Protein AF-A0A3B8UUF8-F1 (afdb_monomer_lite)

Structure (mmCIF, N/CA/C/O backbone):
data_AF-A0A3B8UUF8-F1
#
_entry.id   AF-A0A3B8UUF8-F1
#
loop_
_atom_site.group_PDB
_atom_site.id
_atom_site.type_symbol
_atom_site.label_atom_id
_atom_site.label_alt_id
_atom_site.label_comp_id
_atom_site.label_asym_id
_atom_site.label_entity_id
_atom_site.label_seq_id
_atom_site.pdbx_PDB_ins_code
_atom_site.Cartn_x
_atom_site.Cartn_y
_atom_site.Cartn_z
_atom_site.occupancy
_atom_site.B_iso_or_equiv
_atom_site.auth_seq_id
_atom_site.auth_comp_id
_atom_site.auth_asym_id
_atom_site.auth_atom_id
_atom_site.pdbx_PDB_model_num
ATOM 1 N N . GLU A 1 1 ? -8.834 -6.362 -7.317 1.00 80.19 1 GLU A N 1
ATOM 2 C CA . GLU A 1 1 ? -9.414 -5.003 -7.341 1.00 80.19 1 GLU A CA 1
ATOM 3 C C . GLU A 1 1 ? -9.045 -4.181 -6.105 1.00 80.19 1 GLU A C 1
ATOM 5 O O . GLU A 1 1 ? -8.351 -3.187 -6.255 1.00 80.19 1 GLU A O 1
ATOM 10 N N . ARG A 1 2 ? -9.360 -4.638 -4.883 1.00 90.12 2 ARG A N 1
ATOM 11 C CA . ARG A 1 2 ? -9.038 -3.909 -3.636 1.00 90.12 2 ARG A CA 1
ATOM 12 C C . ARG A 1 2 ? -7.552 -3.560 -3.437 1.00 90.12 2 ARG A C 1
ATOM 14 O O . ARG A 1 2 ? -7.249 -2.452 -3.019 1.00 90.12 2 ARG A O 1
ATOM 21 N N . GLU A 1 3 ? -6.624 -4.467 -3.764 1.00 93.44 3 GLU A N 1
ATOM 22 C CA . GLU A 1 3 ? -5.174 -4.183 -3.692 1.00 93.44 3 GLU A CA 1
ATOM 23 C C . GLU A 1 3 ? -4.753 -3.052 -4.649 1.00 93.44 3 GLU A C 1
ATOM 25 O O . GLU A 1 3 ? -3.900 -2.250 -4.290 1.00 93.44 3 GLU A O 1
ATOM 30 N N . ARG A 1 4 ? -5.378 -2.951 -5.832 1.00 92.50 4 ARG A N 1
ATOM 31 C CA . ARG A 1 4 ? -5.085 -1.898 -6.816 1.00 92.50 4 ARG A CA 1
ATOM 32 C C . ARG A 1 4 ? -5.522 -0.530 -6.300 1.00 92.50 4 ARG A C 1
ATOM 34 O O . ARG A 1 4 ? -4.718 0.383 -6.315 1.00 92.50 4 ARG A O 1
ATOM 41 N N . ILE A 1 5 ? -6.731 -0.437 -5.743 1.00 93.38 5 ILE A N 1
ATOM 42 C CA . ILE A 1 5 ? -7.245 0.799 -5.127 1.00 93.38 5 ILE A CA 1
ATOM 43 C C . ILE A 1 5 ? -6.320 1.273 -3.999 1.00 93.38 5 ILE A C 1
ATOM 45 O O . ILE A 1 5 ? -6.024 2.457 -3.900 1.00 93.38 5 ILE A O 1
ATOM 49 N N . ILE A 1 6 ? -5.829 0.352 -3.162 1.00 94.94 6 ILE A N 1
ATOM 50 C CA . ILE A 1 6 ? -4.885 0.692 -2.087 1.00 94.94 6 ILE A CA 1
ATOM 51 C C . ILE A 1 6 ? -3.595 1.286 -2.657 1.00 94.94 6 ILE A C 1
ATOM 53 O O . ILE A 1 6 ? -3.109 2.276 -2.125 1.00 94.94 6 ILE A O 1
ATOM 57 N N . VAL A 1 7 ? -3.038 0.693 -3.716 1.00 94.00 7 VAL A N 1
ATOM 58 C CA . VAL A 1 7 ? -1.805 1.181 -4.351 1.00 94.00 7 VAL A CA 1
ATOM 59 C C . VAL A 1 7 ? -2.048 2.522 -5.049 1.00 94.00 7 VAL A C 1
ATOM 61 O O . VAL A 1 7 ? -1.253 3.438 -4.866 1.00 94.00 7 VAL A O 1
ATOM 64 N N . ASP A 1 8 ? -3.159 2.670 -5.771 1.00 93.00 8 ASP A N 1
ATOM 65 C CA . ASP A 1 8 ? -3.519 3.920 -6.445 1.00 93.00 8 ASP A CA 1
ATOM 66 C C . ASP A 1 8 ? -3.676 5.069 -5.436 1.00 93.00 8 ASP A C 1
ATOM 68 O O . ASP A 1 8 ? -3.144 6.147 -5.669 1.00 93.00 8 ASP A O 1
ATOM 72 N N . LEU A 1 9 ? -4.319 4.827 -4.285 1.00 93.06 9 LEU A N 1
ATOM 73 C CA . LEU A 1 9 ? -4.455 5.816 -3.205 1.00 93.06 9 LEU A CA 1
ATOM 74 C C . LEU A 1 9 ? -3.139 6.084 -2.457 1.00 93.06 9 LEU A C 1
ATOM 76 O O . LEU A 1 9 ? -2.902 7.201 -2.006 1.00 93.06 9 LEU A O 1
ATOM 80 N N . ARG A 1 10 ? -2.291 5.063 -2.269 1.00 94.94 10 ARG A N 1
ATOM 81 C CA . ARG A 1 10 ? -1.015 5.198 -1.544 1.00 94.94 10 ARG A CA 1
ATOM 82 C C . ARG A 1 10 ? 0.021 5.998 -2.317 1.00 94.94 10 ARG A C 1
ATOM 84 O O . ARG A 1 10 ? 0.812 6.679 -1.679 1.00 94.94 10 ARG A O 1
ATOM 91 N N . TYR A 1 11 ? 0.029 5.864 -3.639 1.00 93.94 11 TYR A N 1
ATOM 92 C CA . TYR A 1 11 ? 1.082 6.389 -4.509 1.00 93.94 11 TYR A CA 1
ATOM 93 C C . TYR A 1 11 ? 0.548 7.339 -5.590 1.00 93.94 11 TYR A C 1
ATOM 95 O O . TYR A 1 11 ? 1.236 7.582 -6.574 1.00 93.94 11 TYR A O 1
ATOM 103 N N . GLY A 1 12 ? -0.700 7.803 -5.463 1.00 90.31 12 GLY A N 1
ATOM 104 C CA . GLY A 1 12 ? -1.294 8.786 -6.372 1.00 90.31 12 GLY A CA 1
ATOM 105 C C . GLY A 1 12 ? -1.359 8.353 -7.843 1.00 90.31 12 GLY A C 1
ATOM 106 O O . GLY A 1 12 ? -1.477 9.202 -8.716 1.00 90.31 12 GLY A O 1
ATOM 107 N N . LEU A 1 13 ? -1.288 7.050 -8.158 1.00 88.25 13 LEU A N 1
ATOM 108 C CA . LEU A 1 13 ? -1.059 6.564 -9.535 1.00 88.25 13 LEU A CA 1
ATOM 109 C C . LEU A 1 13 ? -2.183 6.902 -10.522 1.00 88.25 13 LEU A C 1
ATOM 111 O O . LEU A 1 13 ? -1.985 6.834 -11.734 1.00 88.25 13 LEU A O 1
ATOM 115 N N . SER A 1 14 ? -3.375 7.185 -10.004 1.00 80.81 14 SER A N 1
ATOM 116 C CA . SER A 1 14 ? -4.559 7.523 -10.798 1.00 80.81 14 SER A CA 1
ATOM 117 C C . SER A 1 14 ? -4.982 8.985 -10.648 1.00 80.81 14 SER A C 1
ATOM 119 O O . SER A 1 14 ? -5.919 9.401 -11.329 1.00 80.81 14 SER A O 1
ATOM 121 N N . ASP A 1 15 ? -4.336 9.747 -9.762 1.00 74.12 15 ASP A N 1
ATOM 122 C CA . ASP A 1 15 ? -4.680 11.145 -9.520 1.00 74.12 15 ASP A CA 1
ATOM 123 C C . ASP A 1 15 ? -3.855 12.056 -10.439 1.00 74.12 15 ASP A C 1
ATOM 125 O O . ASP A 1 15 ? -2.663 11.830 -10.645 1.00 74.12 15 ASP A O 1
ATOM 129 N N . LYS A 1 16 ? -4.486 13.085 -11.015 1.00 68.06 16 LYS A N 1
ATOM 130 C CA . LYS A 1 16 ? -3.795 14.045 -11.895 1.00 68.06 16 LYS A CA 1
ATOM 131 C C . LYS A 1 16 ? -2.806 14.910 -11.123 1.00 68.06 16 LYS A C 1
ATOM 133 O O . LYS A 1 16 ? -1.807 15.329 -11.703 1.00 68.06 16 LYS A O 1
ATOM 138 N N . ASP A 1 17 ? -3.086 15.130 -9.843 1.00 74.75 17 ASP A N 1
ATOM 139 C CA . ASP A 1 17 ? -2.256 15.937 -8.952 1.00 74.75 17 ASP A CA 1
ATOM 140 C C . ASP A 1 17 ? -1.225 15.080 -8.191 1.00 74.75 17 ASP A C 1
ATOM 142 O O . ASP A 1 17 ? -0.328 15.615 -7.547 1.00 74.75 17 ASP A O 1
ATOM 146 N N . GLY A 1 18 ? -1.303 13.744 -8.313 1.00 78.56 18 GLY A N 1
ATOM 147 C CA . GLY A 1 18 ? -0.316 12.808 -7.762 1.00 78.56 18 GLY A CA 1
ATOM 148 C C . GLY A 1 18 ? -0.295 12.719 -6.234 1.00 78.56 18 GLY A C 1
ATOM 149 O O . GLY A 1 18 ? 0.704 12.286 -5.666 1.00 78.56 18 GLY A O 1
ATOM 150 N N . GLU A 1 19 ? -1.372 13.128 -5.562 1.00 86.69 19 GLU A N 1
ATOM 151 C CA . GLU A 1 19 ? -1.447 13.172 -4.100 1.00 86.69 19 GLU A CA 1
ATOM 152 C C . GLU A 1 19 ? -1.318 11.771 -3.476 1.00 86.69 19 GLU A C 1
ATOM 154 O O . GLU A 1 19 ? -2.179 10.895 -3.619 1.00 86.69 19 GLU A O 1
ATOM 159 N N . GLU A 1 20 ? -0.222 11.560 -2.748 1.00 92.69 20 GLU A N 1
ATOM 160 C CA . GLU A 1 20 ? 0.036 10.337 -1.996 1.00 92.69 20 GLU A CA 1
ATOM 161 C C . GLU A 1 20 ? -0.620 10.399 -0.613 1.00 92.69 20 GLU A C 1
ATOM 163 O O . GLU A 1 20 ? -0.488 11.377 0.119 1.00 92.69 20 GLU A O 1
ATOM 168 N N . ARG A 1 21 ? -1.275 9.314 -0.194 1.00 93.94 21 ARG A N 1
ATOM 169 C CA . ARG A 1 21 ? -1.847 9.197 1.160 1.00 93.94 21 ARG A CA 1
ATOM 170 C C . ARG A 1 21 ? -1.064 8.215 1.989 1.00 93.94 21 ARG A C 1
ATOM 172 O O . ARG A 1 21 ? -0.694 7.171 1.476 1.00 93.94 21 ARG A O 1
ATOM 179 N N . THR A 1 22 ? -0.874 8.456 3.278 1.00 96.75 22 THR A N 1
ATOM 180 C CA . THR A 1 22 ? -0.193 7.521 4.185 1.00 96.75 22 THR A CA 1
ATOM 181 C C . THR A 1 22 ? -0.965 6.206 4.366 1.00 96.75 22 THR A C 1
ATOM 183 O O . THR A 1 22 ? -2.167 6.105 4.115 1.00 96.75 22 THR A O 1
ATOM 186 N N . GLN A 1 23 ? -0.295 5.163 4.872 1.00 95.81 23 GLN A N 1
ATOM 187 C CA . GLN A 1 23 ? -0.958 3.884 5.164 1.00 95.81 23 GLN A CA 1
ATOM 188 C C . GLN A 1 23 ? -2.099 4.022 6.181 1.00 95.81 23 GLN A C 1
ATOM 190 O O . GLN A 1 23 ? -3.072 3.282 6.091 1.00 95.81 23 GLN A O 1
ATOM 195 N N . LYS A 1 24 ? -1.981 4.940 7.150 1.00 96.94 24 LYS A N 1
ATOM 196 C CA . LYS A 1 24 ? -3.034 5.186 8.140 1.00 96.94 24 LYS A CA 1
ATOM 197 C C . LYS A 1 24 ? -4.257 5.821 7.479 1.00 96.94 24 LYS A C 1
ATOM 199 O O . LYS A 1 24 ? -5.349 5.297 7.628 1.00 96.94 24 LYS A O 1
ATOM 204 N N . GLU A 1 25 ? -4.063 6.862 6.676 1.00 96.31 25 GLU A N 1
ATOM 205 C CA . GLU A 1 25 ? -5.169 7.540 5.988 1.00 96.31 25 GLU A CA 1
ATOM 206 C C . GLU A 1 25 ? -5.910 6.602 5.034 1.00 96.31 25 GLU A C 1
ATOM 208 O O . GLU A 1 25 ? -7.135 6.553 5.044 1.00 96.31 25 GLU A O 1
ATOM 213 N N . VAL A 1 26 ? -5.185 5.793 4.253 1.00 95.75 26 VAL A N 1
ATOM 214 C CA . VAL A 1 26 ? -5.812 4.807 3.358 1.00 95.75 26 VAL A CA 1
ATOM 215 C C . VAL A 1 26 ? -6.525 3.703 4.148 1.00 95.75 26 VAL A C 1
ATOM 217 O O . VAL A 1 26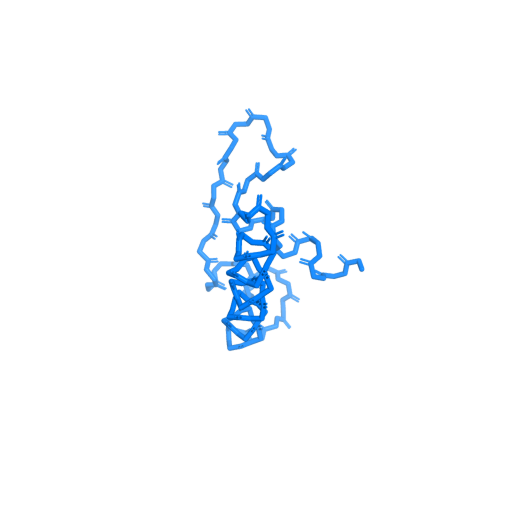 ? -7.582 3.230 3.730 1.00 95.75 26 VAL A O 1
ATOM 220 N N . ALA A 1 27 ? -5.978 3.287 5.293 1.00 96.69 27 ALA A N 1
ATOM 221 C CA . ALA A 1 27 ? -6.614 2.310 6.174 1.00 96.69 27 ALA A CA 1
ATOM 222 C C . ALA A 1 27 ? -7.933 2.838 6.748 1.00 96.69 27 ALA A C 1
ATOM 224 O O . ALA A 1 27 ? -8.952 2.150 6.655 1.00 96.69 27 ALA A O 1
ATOM 225 N N . ASP A 1 28 ? -7.913 4.073 7.251 1.00 97.31 28 ASP A N 1
ATOM 226 C CA . ASP A 1 28 ? -9.074 4.766 7.802 1.00 97.31 28 ASP A CA 1
ATOM 227 C C . ASP A 1 28 ? -10.148 4.971 6.715 1.00 97.31 28 ASP A C 1
ATOM 229 O O . ASP A 1 28 ? -11.312 4.638 6.929 1.00 97.31 28 ASP A O 1
ATOM 233 N N . MET A 1 29 ? -9.759 5.402 5.506 1.00 94.38 29 MET A N 1
ATOM 234 C CA . MET A 1 29 ? -10.674 5.581 4.366 1.00 94.38 29 MET A CA 1
ATOM 235 C C . MET A 1 29 ? -11.353 4.283 3.918 1.00 94.38 29 MET A C 1
ATOM 237 O O . MET A 1 29 ? -12.515 4.290 3.518 1.00 94.38 29 MET A O 1
ATOM 241 N N . LEU A 1 30 ? -10.623 3.165 3.934 1.00 94.56 30 LEU A N 1
ATOM 242 C CA . LEU A 1 30 ? -11.121 1.879 3.440 1.00 94.56 30 LEU A CA 1
ATOM 243 C C . LEU A 1 30 ? -11.717 0.994 4.544 1.00 94.56 30 LEU A C 1
ATOM 245 O O . LEU A 1 30 ? -12.154 -0.123 4.241 1.00 94.56 30 LEU A O 1
ATOM 249 N N . GLY A 1 31 ? -11.709 1.452 5.801 1.00 96.44 31 GLY A N 1
ATOM 250 C CA . GLY A 1 31 ? -12.184 0.691 6.957 1.00 96.44 31 GLY A CA 1
ATOM 251 C C . GLY A 1 31 ? -11.411 -0.613 7.175 1.00 96.44 31 GLY A C 1
ATOM 252 O O . GLY A 1 31 ? -12.006 -1.648 7.468 1.00 96.44 31 GLY A O 1
ATOM 253 N N . ILE A 1 32 ? -10.092 -0.600 6.959 1.00 95.94 32 ILE A N 1
ATOM 254 C CA . ILE A 1 32 ? -9.210 -1.766 7.143 1.00 95.94 32 ILE A CA 1
ATOM 255 C C . ILE A 1 32 ? -8.091 -1.444 8.121 1.00 95.94 32 ILE A C 1
ATOM 257 O O . ILE A 1 32 ? -7.837 -0.289 8.432 1.00 95.94 32 ILE A O 1
ATOM 261 N N . SER A 1 33 ? -7.363 -2.459 8.585 1.00 97.00 33 SER A N 1
ATOM 262 C CA . SER A 1 33 ? -6.170 -2.195 9.384 1.00 97.00 33 SER A CA 1
ATOM 263 C C . SER A 1 33 ? -5.019 -1.679 8.515 1.00 97.00 33 SER A C 1
ATOM 265 O O . SER A 1 33 ? -4.742 -2.201 7.430 1.00 97.00 33 SER A O 1
ATOM 267 N N . GLN A 1 34 ? -4.251 -0.731 9.049 1.00 96.44 34 GLN A N 1
ATOM 268 C CA . GLN A 1 34 ? -2.986 -0.294 8.449 1.00 96.44 34 GLN A CA 1
ATOM 269 C C . GLN A 1 34 ? -1.998 -1.466 8.264 1.00 96.44 34 GLN A C 1
ATOM 271 O O . GLN A 1 34 ? -1.257 -1.517 7.280 1.00 96.44 34 GLN A O 1
ATOM 276 N N . SER A 1 35 ? -2.054 -2.488 9.126 1.00 97.56 35 SER A N 1
ATOM 277 C CA . SER A 1 35 ? -1.246 -3.706 8.981 1.00 97.56 35 SER A CA 1
ATOM 278 C C . SER A 1 35 ? -1.580 -4.530 7.728 1.00 97.56 35 SER A C 1
ATOM 280 O O . SER A 1 35 ? -0.715 -5.246 7.218 1.00 97.56 35 SER A O 1
ATOM 282 N N . TYR A 1 36 ? -2.801 -4.445 7.186 1.00 97.12 36 TYR A N 1
ATOM 283 C CA . TYR A 1 36 ? -3.126 -5.051 5.891 1.00 97.12 36 TYR A CA 1
ATOM 284 C C . TYR A 1 36 ? -2.338 -4.381 4.758 1.00 97.12 36 TYR A C 1
ATOM 286 O O . TYR A 1 36 ? -1.723 -5.071 3.944 1.00 97.12 36 TYR A O 1
ATOM 294 N N . ILE A 1 37 ? -2.291 -3.048 4.758 1.00 96.88 37 ILE A N 1
ATOM 295 C CA . ILE A 1 37 ? -1.575 -2.251 3.754 1.00 96.88 37 ILE A CA 1
ATOM 296 C C . ILE A 1 37 ? -0.067 -2.502 3.846 1.00 96.88 37 ILE A C 1
ATOM 298 O O . ILE A 1 37 ? 0.569 -2.789 2.835 1.00 96.88 37 ILE A O 1
ATOM 302 N N . SER A 1 38 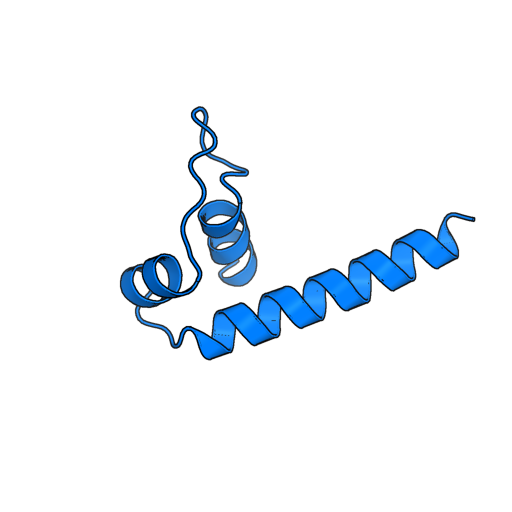? 0.497 -2.523 5.056 1.00 97.56 38 SER A N 1
ATOM 303 C CA . SER A 1 38 ? 1.917 -2.845 5.265 1.00 97.56 38 SER A CA 1
ATOM 304 C C . SER A 1 38 ? 2.303 -4.220 4.693 1.00 97.56 38 SER A C 1
ATOM 306 O O . SER A 1 38 ? 3.326 -4.372 4.016 1.00 97.56 38 SER A O 1
ATOM 308 N N . ARG A 1 39 ? 1.460 -5.242 4.905 1.00 97.62 39 ARG A N 1
ATOM 309 C CA . ARG A 1 39 ? 1.681 -6.579 4.329 1.00 97.62 39 ARG A CA 1
ATOM 310 C C . ARG A 1 39 ? 1.618 -6.566 2.803 1.00 97.62 39 ARG A C 1
ATOM 312 O O . ARG A 1 39 ? 2.430 -7.243 2.167 1.00 97.62 39 ARG A O 1
ATOM 319 N N . LEU A 1 40 ? 0.682 -5.812 2.226 1.00 97.00 40 LEU A N 1
ATOM 320 C CA . LEU A 1 40 ? 0.551 -5.658 0.779 1.00 97.00 40 LEU A CA 1
ATOM 321 C C . LEU A 1 40 ? 1.807 -5.022 0.168 1.00 97.00 40 LEU A C 1
ATOM 323 O O . LEU A 1 40 ? 2.396 -5.606 -0.742 1.00 97.00 40 LEU A O 1
ATOM 327 N N . GLU A 1 41 ? 2.272 -3.894 0.709 1.00 96.31 41 GLU A N 1
ATOM 328 C CA . GLU A 1 41 ? 3.485 -3.214 0.231 1.00 96.31 41 GLU A CA 1
ATOM 329 C C . GLU A 1 41 ? 4.701 -4.153 0.274 1.00 96.31 41 GLU A C 1
ATOM 331 O O . GLU A 1 41 ? 5.433 -4.295 -0.708 1.00 96.31 41 GLU A O 1
ATOM 336 N N . LYS A 1 42 ? 4.868 -4.905 1.371 1.00 96.81 42 LYS A N 1
ATOM 337 C CA . LYS A 1 42 ? 5.957 -5.885 1.504 1.00 96.81 42 LYS A CA 1
ATOM 338 C C . LYS A 1 42 ? 5.903 -6.980 0.431 1.00 96.81 42 LYS A C 1
ATOM 340 O O . LYS A 1 42 ? 6.947 -7.392 -0.084 1.00 96.81 42 LYS A O 1
ATOM 345 N N . LYS A 1 43 ? 4.704 -7.460 0.081 1.00 96.38 43 LYS A N 1
ATOM 346 C CA . LYS A 1 43 ? 4.492 -8.450 -0.991 1.00 96.38 43 LYS A CA 1
ATOM 347 C C . LYS A 1 43 ? 4.851 -7.868 -2.363 1.00 96.38 43 LYS A C 1
ATOM 349 O O . LYS A 1 43 ? 5.526 -8.551 -3.134 1.00 96.38 43 LYS A O 1
ATOM 354 N N . ILE A 1 44 ? 4.455 -6.624 -2.641 1.00 95.56 44 ILE A N 1
ATOM 355 C CA . ILE A 1 44 ? 4.755 -5.920 -3.898 1.00 95.56 44 ILE A CA 1
ATOM 356 C C . ILE A 1 44 ? 6.265 -5.718 -4.052 1.00 95.56 44 ILE A C 1
ATOM 358 O O . ILE A 1 44 ? 6.835 -6.160 -5.047 1.00 95.56 44 ILE A O 1
ATOM 362 N N . ILE A 1 45 ? 6.941 -5.171 -3.035 1.00 95.00 45 ILE A N 1
ATOM 363 C CA . ILE A 1 45 ? 8.400 -4.958 -3.048 1.00 95.00 45 ILE A CA 1
ATOM 364 C C . ILE A 1 45 ? 9.144 -6.274 -3.300 1.00 95.00 45 ILE A C 1
ATOM 366 O O . ILE A 1 45 ? 10.084 -6.325 -4.092 1.00 95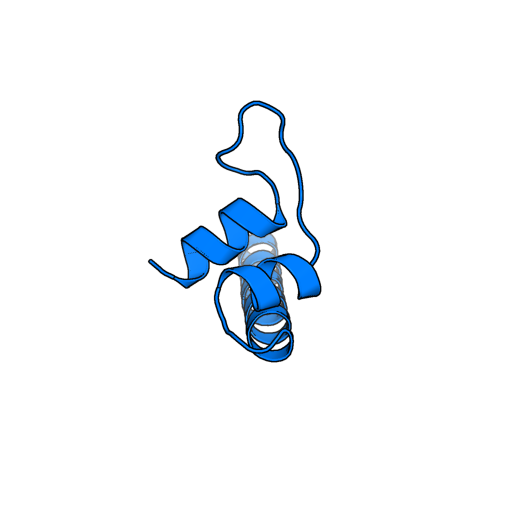.00 45 ILE A O 1
ATOM 370 N N . LYS A 1 46 ? 8.722 -7.367 -2.652 1.00 96.12 46 LYS A N 1
ATOM 371 C CA . LYS A 1 46 ? 9.334 -8.689 -2.854 1.00 96.12 46 LYS A CA 1
ATOM 372 C C . LYS A 1 46 ? 9.198 -9.175 -4.298 1.00 96.12 46 LYS A C 1
ATOM 374 O O . LYS A 1 46 ? 10.111 -9.832 -4.794 1.00 96.12 46 LYS A O 1
ATOM 379 N N . ARG A 1 47 ? 8.072 -8.888 -4.955 1.00 94.75 47 ARG A N 1
ATOM 380 C CA . ARG A 1 47 ? 7.852 -9.231 -6.363 1.00 94.75 47 ARG A CA 1
ATOM 381 C C . ARG A 1 47 ? 8.721 -8.373 -7.280 1.00 94.75 47 ARG A C 1
ATOM 383 O O . ARG A 1 47 ? 9.476 -8.943 -8.054 1.00 94.75 47 ARG A O 1
ATOM 390 N N . LEU A 1 48 ? 8.710 -7.052 -7.102 1.00 93.56 48 LEU A N 1
ATOM 391 C CA . LEU A 1 48 ? 9.532 -6.128 -7.892 1.00 93.56 48 LEU A CA 1
ATOM 392 C C . LEU A 1 48 ? 11.019 -6.486 -7.824 1.00 93.56 48 LEU A C 1
ATOM 394 O O . LEU A 1 48 ? 11.674 -6.583 -8.853 1.00 93.56 48 LEU A O 1
ATOM 398 N N . LYS A 1 49 ? 11.539 -6.797 -6.628 1.00 94.38 49 LYS A N 1
ATOM 399 C CA . LYS A 1 49 ? 12.927 -7.259 -6.464 1.00 94.38 49 LYS A CA 1
ATOM 400 C C . LYS A 1 49 ? 13.236 -8.519 -7.278 1.00 94.38 49 LYS A C 1
ATOM 402 O O . LYS A 1 49 ? 14.319 -8.624 -7.837 1.00 94.38 49 LYS A O 1
ATOM 407 N N . ARG A 1 50 ? 12.311 -9.483 -7.340 1.00 93.94 50 ARG A N 1
ATOM 408 C CA . ARG A 1 50 ? 12.492 -10.707 -8.143 1.00 93.94 50 ARG A CA 1
ATOM 409 C C . ARG A 1 50 ? 12.460 -10.411 -9.635 1.00 93.94 50 ARG A C 1
ATOM 411 O O . ARG A 1 50 ? 13.248 -10.994 -10.369 1.00 93.94 50 ARG A O 1
ATOM 418 N N . ASP A 1 51 ? 11.559 -9.533 -10.055 1.00 93.00 51 ASP A N 1
ATOM 419 C CA . ASP A 1 51 ? 11.398 -9.173 -11.461 1.00 93.00 51 ASP A CA 1
ATOM 420 C C . ASP A 1 51 ? 12.625 -8.390 -11.960 1.00 93.00 51 ASP A C 1
ATOM 422 O O . ASP A 1 51 ? 13.141 -8.701 -13.027 1.00 93.00 51 ASP A O 1
ATOM 426 N N . MET A 1 52 ? 13.186 -7.487 -11.145 1.00 90.50 52 MET A N 1
ATOM 427 C CA . MET A 1 52 ? 14.447 -6.793 -11.451 1.00 90.50 52 MET A CA 1
ATOM 428 C C . MET A 1 52 ? 15.636 -7.750 -11.592 1.00 90.50 52 MET A C 1
ATOM 430 O O . MET A 1 52 ? 16.443 -7.585 -12.496 1.00 90.50 52 MET A O 1
ATOM 434 N N . VAL A 1 53 ? 15.740 -8.768 -10.728 1.00 88.12 53 VAL A N 1
ATOM 435 C CA .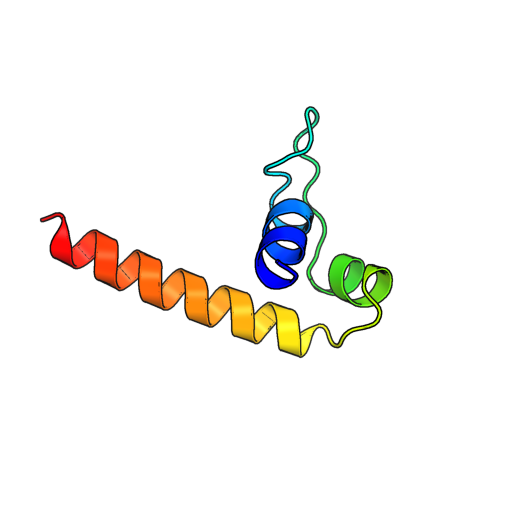 VAL A 1 53 ? 16.820 -9.772 -10.802 1.00 88.12 53 VAL A CA 1
ATOM 436 C C . VAL A 1 53 ? 16.715 -10.644 -12.057 1.00 88.12 53 VAL A C 1
ATOM 438 O O . VAL A 1 53 ? 17.731 -11.120 -12.537 1.00 88.12 53 VAL A O 1
ATOM 441 N N . ARG A 1 54 ? 15.506 -10.870 -12.585 1.00 78.25 54 ARG A N 1
ATOM 442 C CA . ARG A 1 54 ? 15.281 -11.657 -13.812 1.00 78.25 54 ARG A CA 1
ATOM 443 C C . ARG A 1 54 ? 15.478 -10.865 -15.104 1.00 78.25 54 ARG A C 1
ATOM 445 O O . ARG A 1 54 ? 15.533 -11.476 -16.163 1.00 78.25 54 ARG A O 1
ATOM 452 N N . ALA A 1 55 ? 15.469 -9.536 -15.023 1.00 73.12 55 ALA A N 1
ATOM 453 C CA . ALA A 1 55 ? 15.618 -8.653 -16.175 1.00 73.12 55 ALA A CA 1
ATOM 454 C C . ALA A 1 55 ? 17.091 -8.377 -16.543 1.00 73.12 55 ALA A C 1
ATOM 456 O O . ALA A 1 55 ? 17.337 -7.819 -17.610 1.00 73.12 55 ALA A O 1
ATOM 457 N N . CYS A 1 56 ? 18.036 -8.769 -15.680 1.00 52.47 56 CYS A N 1
ATOM 458 C CA . CYS A 1 56 ? 19.470 -8.867 -15.972 1.00 52.47 56 CYS A CA 1
ATOM 459 C C . CYS A 1 56 ? 19.835 -10.301 -16.361 1.00 52.47 56 CYS A C 1
ATOM 461 O O . CYS A 1 56 ? 20.736 -10.448 -17.212 1.00 52.47 56 CYS A O 1
#

Sequence (56 aa):
ERERIIVDLRYGLSDKDGEERTQKEVADMLGISQSYISRLEKKIIKRLKRDMVRAC

Radius of gyration: 12.61 Å; chains: 1; bounding box: 32×28×26 Å

pLDDT: mean 91.14, std 8.79, range [52.47, 97.62]

Secondary structure (DSSP, 8-state):
-HHHHHHHHHTTTT-SS-----HHHHHHHHTS-HHHHHHHHHHHHHHHHHHHHH--

Foldseek 3Di:
DVLVVLCCQQQVVPPPVRDHDDLVVSCVVVVHDSVVSVVSVVVVVVVVVVVVVVVD

=== Feature glossary ===
Legend for the data blocks above and below:

— What the protein is —

The amino-acid sequence is the protein's primary structure: the linear order of residues from the N-terminus to the C-terminus, written in one-letter code. Everything else here — the 3D coordinates, the secondary structure, the domain annotations — is ultimately a consequence of this string.

Functional annotations link the protein to curated databases. InterPro entries identify conserved domains and families by matching the sequence against member-database signatures (Pfam, PROSITE, CDD, …). Gene Ontology (GO) terms describe molecular function, biological process, and cellular component in a controlled vocabulary. CATH places the structure in a hierarchical fold classification (Class/Architecture/Topology/Homologous-superfamily). The organism is the source species.

— Where its atoms are —

Atomic coordinates in PDBx/mmCIF format — the same representation the Protein Data Bank distributes. Each line of the _atom_site loop places one backbone atom in Cartesian space (units: ångströms, origin: arbitrary).

The six renders are orthographic views along the three Cartesian axes in both directions. Representation (cartoon, sticks, or surface) and color scheme (sequence-rainbow or by-chain) vary across proteins so the training set covers all the common visualization conventions.

— Local backbone conformation —

Eight-state secondary structure (DSSP): H is the canonical α-helix, G the tighter 3₁₀-helix, I the wider π-helix; E/B are β-structure, T and S are turns and bends, and '-' is everything else. DSSP derives these from the pattern of main-chain N–H···O=C hydrogen bonds, not from the sequence.

Three-state secondary structure (P-SEA) collapses the eight DSSP classes into helix (a), strand (b), and coil (c). P-SEA assigns these from Cα geometry alone — distances and angles — without requiring backbone oxygens, so it works on any Cα trace.

φ (phi) and ψ (psi) are the two rotatable backbone dihedrals per residue: φ is the C(i-1)–N–Cα–C torsion, ψ is the N–Cα–C–N(i+1) torsion, both in degrees on (−180°, 180°]. α-helical residues cluster near (−60°, −45°); β-strand residues near (−120°, +130°). A Ramachandran plot is simply a scatter of (φ, ψ) for every residue.

— Global shape and packing —

The geometric summary reports three shape descriptors. Rg (radius of gyration) measures how spread out the Cα atoms are about their centre of mass; compact globular proteins have small Rg, elongated or unfolded ones large. Cα contacts (<8 Å, |i−j|>4) count long-range residue pairs in spatial proximity — high for tightly packed folds, near zero for rods or random coil. The bounding-box extents give the protein's footprint along x, y, z in Å.

SASA measures how much of the protein is reachable by solvent. It is computed by rolling a water-sized probe over the atomic surface and summing the exposed area (Å²). Per-residue SASA distinguishes core (buried, low 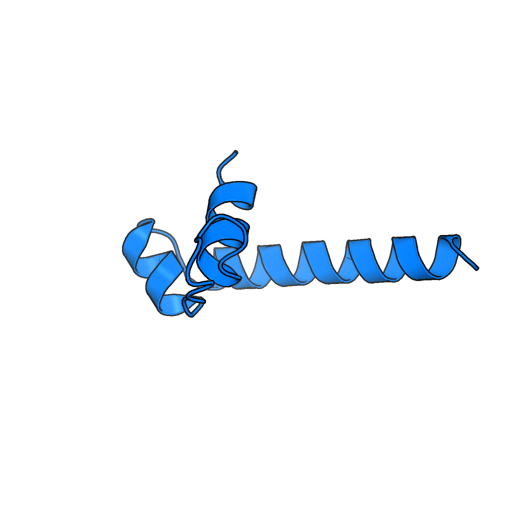SASA) from surface (exposed, high SASA) residues; total SASA is a whole-molecule size measure.

Plot images: a contact map (which residues are close in 3D, as an N×N binary image), a Ramachandran scatter (backbone torsion angles, revealing secondary-structure composition at a glance), and — for AlphaFold structures — a PAE heatmap (pairwise prediction confidence).

— Structural neighborhood —

A 3Di character summarizes, for each residue, the relative orientation of the Cα frame of its nearest spatial neighbor. Because it encodes fold topology rather than chemistry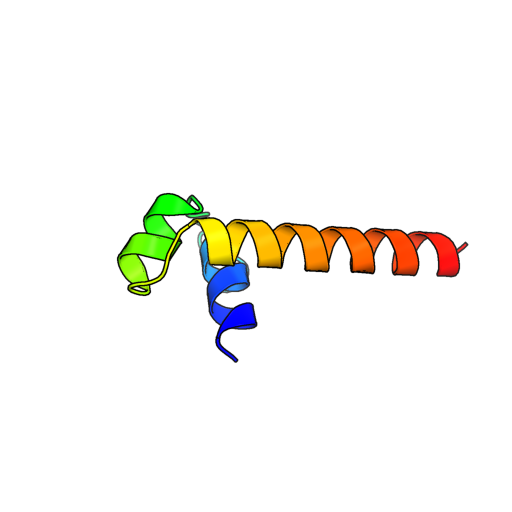, 3Di alignments detect remote structural similarity that sequence alignment misses.

The Foldseek neighbor list gives the closest experimentally determined structures in the PDB, ranked by structural alignment. TM-score near 1 means near-identical fold; near 0.3 means only rough topology match. This is how one finds what a novel AlphaFold prediction most resembles in the solved-structure universe.

— Confidence and disorder —

For AlphaFold models, the B-factor field carries pLDDT — the model's own estimate of local accuracy on a 0–100 scale. Regions with pLDDT<50 should be treated as essentially unmodeled; they often correspond to intrinsically disordered segments.

Crystallographic B-factors measure how much each atom's electron density is smeared out, in Å². They rise in mobile loops and surface residues and fall in the buried interior. In AlphaFold models this column is repurposed to hold pLDDT instead.

Predicted Aligned Error (PAE) is an AlphaFold confidence matrix: entry (i, j) is the expected error in the position of residue j, in ångströms, when the prediction is superimposed on the true structure at residue i. Low PAE within a block of residues means that block is internally rigid and well-predicted; high PAE between two blocks means their relative placement is uncertain even if each block individually is confident.